Protein AF-A0A449BLD4-F1 (afdb_monomer_lite)

Foldseek 3Di:
DALLLVLLPDPDPLLVQLLELVRLQVLLVLLLVLLLVLQCVVCPPPDDDSVVSSCLLDDLLLQLQFVCVVSVSLVSHDCPPPPPQDRHSPFDDDPDPDDTSSSSSSSSNSSSLSSQCVVVVNDSPSSNSVSVVSCVRSVD

InterPro domains:
  IPR000999 Ribonuclease III domain [PF00636] (26-118)
  IPR000999 Ribonuclease III domain [cd00593] (27-140)
  IPR036389 Ribonuclease III, endonuclease domain superfamily [G3DSA:1.10.1520.10] (9-140)
  IPR036389 Ribonuclease III, endonuclease domain superfamily [SSF69065] (23-134)

Secondary structure (DSSP, 8-state):
--HHHHHHT---HHHHHHT-TTTTHHHHHHHHHHHHHHHHHHHTTT-S-HHHHHHHHS-HHHIIIIIIHHTTGGGTS-GGG-TT---S-------TT---TTHHHHHHHHHHHHHHHHHTTT-SHHHHHHHHHHHHHHT-

pLDDT: mean 90.59, std 12.36, range [49.81, 98.69]

Sequence (140 aa):
MDKFEYYLNLNNEYIKLALNPSINKNLATLGDSVLKLALADLLYGKVKYLSEHIKFYNTDRTLVEDIGKHYQILNYIRKEELEEVHHDYAYIKKGKNKSNPKKYIATAIEALLGAIYLINNQTMDEVKAVILHFKKIIDK

Structure (mmCIF, N/CA/C/O backbone):
data_AF-A0A449BLD4-F1
#
_entry.id   AF-A0A449BLD4-F1
#
loop_
_atom_site.group_PDB
_atom_site.id
_atom_site.type_symbol
_atom_si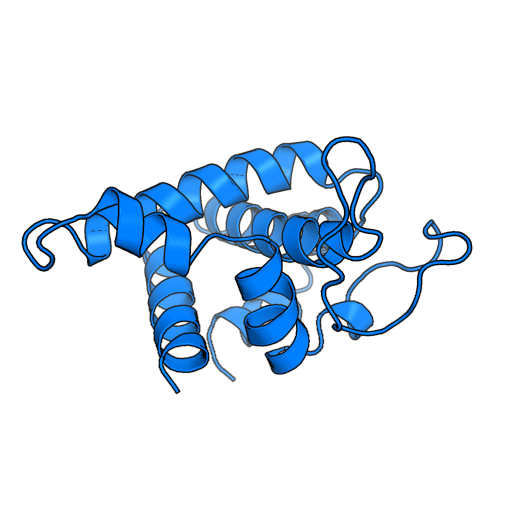te.label_atom_id
_atom_site.label_alt_id
_atom_site.label_comp_id
_atom_site.label_asym_id
_atom_site.label_entity_id
_atom_site.label_seq_id
_atom_site.pdbx_PDB_ins_code
_atom_site.Cartn_x
_atom_site.Cartn_y
_atom_site.Cartn_z
_atom_site.occupancy
_atom_site.B_iso_or_equiv
_atom_site.auth_seq_id
_atom_site.auth_comp_id
_atom_site.auth_asym_id
_atom_site.auth_atom_id
_atom_site.pdbx_PDB_model_num
ATOM 1 N N . MET A 1 1 ? -14.283 1.127 -11.229 1.00 65.31 1 MET A N 1
ATOM 2 C CA . MET A 1 1 ? -12.860 1.332 -10.934 1.00 65.31 1 MET A CA 1
ATOM 3 C C . MET A 1 1 ? -12.762 1.945 -9.554 1.00 65.31 1 MET A C 1
ATOM 5 O O . MET A 1 1 ? -13.327 3.016 -9.346 1.00 65.31 1 MET A O 1
ATOM 9 N N . ASP A 1 2 ? -12.177 1.231 -8.595 1.00 90.50 2 ASP A N 1
ATOM 10 C CA . ASP A 1 2 ? -11.888 1.825 -7.286 1.00 90.50 2 ASP A CA 1
ATOM 11 C C . ASP A 1 2 ? -10.679 2.773 -7.369 1.00 90.50 2 ASP A C 1
ATOM 13 O O . ASP A 1 2 ? -10.000 2.868 -8.394 1.00 90.50 2 ASP A O 1
ATOM 17 N N . LYS A 1 3 ? -10.430 3.522 -6.290 1.00 91.81 3 LYS A N 1
ATOM 18 C CA . LYS A 1 3 ? -9.369 4.537 -6.260 1.00 91.81 3 LYS A CA 1
ATOM 19 C C . LYS A 1 3 ? -7.974 3.960 -6.489 1.00 91.81 3 LYS A C 1
ATOM 21 O O . LYS A 1 3 ? -7.148 4.627 -7.100 1.00 91.81 3 LYS A O 1
ATOM 26 N N . PHE A 1 4 ? -7.691 2.754 -6.008 1.00 96.31 4 PHE A N 1
ATOM 27 C CA . PHE A 1 4 ? -6.361 2.178 -6.171 1.00 96.31 4 PHE A CA 1
ATOM 28 C C . PHE A 1 4 ? -6.128 1.751 -7.621 1.00 96.31 4 PHE A C 1
ATOM 30 O O . PHE A 1 4 ? -5.088 2.068 -8.197 1.00 96.31 4 PHE A O 1
ATOM 37 N N . GLU A 1 5 ? -7.135 1.139 -8.246 1.00 95.88 5 GLU A N 1
ATOM 38 C CA . GLU A 1 5 ? -7.119 0.814 -9.675 1.00 95.88 5 GLU A CA 1
ATOM 39 C C . GLU A 1 5 ? -6.999 2.070 -10.558 1.00 95.88 5 GLU A C 1
ATOM 41 O O . GLU A 1 5 ? -6.260 2.060 -11.544 1.00 95.88 5 GLU A O 1
ATOM 46 N N . TYR A 1 6 ? -7.633 3.186 -10.177 1.00 95.94 6 TYR A N 1
ATOM 47 C CA . TYR A 1 6 ? -7.432 4.477 -10.846 1.00 95.94 6 TYR A CA 1
ATOM 48 C C . TYR A 1 6 ? -5.954 4.897 -10.853 1.00 95.94 6 TYR A C 1
ATOM 50 O O . TYR A 1 6 ? -5.415 5.223 -11.910 1.00 95.94 6 TYR A O 1
ATOM 58 N N . TYR A 1 7 ? -5.275 4.853 -9.700 1.00 96.94 7 TYR A N 1
ATOM 59 C CA . TYR A 1 7 ? -3.866 5.250 -9.610 1.00 96.94 7 TYR A CA 1
ATOM 60 C C . TYR A 1 7 ? -2.924 4.291 -10.337 1.00 96.94 7 TYR A C 1
ATOM 62 O O . TYR A 1 7 ? -1.957 4.754 -10.937 1.00 96.94 7 TYR A O 1
ATOM 70 N N . LEU A 1 8 ? -3.213 2.986 -10.347 1.00 95.81 8 LEU A N 1
ATOM 71 C CA . LEU A 1 8 ? -2.443 2.007 -11.124 1.00 95.81 8 LEU A CA 1
ATOM 72 C C . LEU A 1 8 ? -2.418 2.337 -12.622 1.00 95.81 8 LEU A C 1
ATOM 74 O O . LEU A 1 8 ? -1.402 2.134 -13.283 1.00 95.81 8 LEU A O 1
ATOM 78 N N . ASN A 1 9 ? -3.521 2.877 -13.142 1.00 95.12 9 ASN A N 1
ATOM 79 C CA . ASN A 1 9 ? -3.668 3.247 -14.548 1.00 95.12 9 ASN A CA 1
ATOM 80 C C . ASN A 1 9 ? -3.268 4.701 -14.843 1.00 95.12 9 ASN A C 1
ATOM 82 O O . ASN A 1 9 ? -3.285 5.135 -15.998 1.00 95.12 9 ASN A O 1
ATOM 86 N N . LEU A 1 10 ? -2.901 5.475 -13.820 1.00 95.50 10 LEU A N 1
ATOM 87 C CA . LEU A 1 10 ? -2.529 6.868 -13.991 1.00 95.50 10 LEU A CA 1
ATOM 88 C C . LEU A 1 10 ? -1.135 6.971 -14.624 1.00 95.50 10 LEU A C 1
ATOM 90 O O . LEU A 1 10 ? -0.137 6.509 -14.069 1.00 95.50 10 LEU A O 1
ATOM 94 N N . ASN A 1 11 ? -1.043 7.653 -15.767 1.00 94.62 11 ASN A N 1
ATOM 95 C CA . ASN A 1 11 ? 0.232 7.946 -16.422 1.00 94.62 11 ASN A CA 1
ATOM 96 C C . ASN A 1 11 ? 0.996 9.056 -15.671 1.00 94.62 11 ASN A C 1
ATOM 98 O O . ASN A 1 11 ? 1.068 10.195 -16.124 1.00 94.62 11 ASN A O 1
ATOM 102 N N . ASN A 1 12 ? 1.556 8.718 -14.509 1.00 96.69 12 ASN A N 1
ATOM 103 C CA . ASN A 1 12 ? 2.282 9.629 -13.624 1.00 96.69 12 ASN A CA 1
ATOM 104 C C . ASN A 1 12 ? 3.684 9.085 -13.288 1.00 96.69 12 ASN A C 1
ATOM 106 O O . ASN A 1 12 ? 3.895 7.872 -13.212 1.00 96.69 12 ASN A O 1
ATOM 110 N N . GLU A 1 13 ? 4.657 9.978 -13.094 1.00 95.88 13 GLU A N 1
ATOM 111 C CA . GLU A 1 13 ? 6.049 9.600 -12.818 1.00 95.88 13 GLU A CA 1
ATOM 112 C C . GLU A 1 13 ? 6.226 8.842 -11.498 1.00 95.88 13 GLU A C 1
ATOM 114 O O . GLU A 1 13 ? 6.978 7.871 -11.459 1.00 95.88 13 GLU A O 1
ATOM 119 N N . TYR A 1 14 ? 5.485 9.202 -10.446 1.00 96.44 14 TYR A N 1
ATOM 120 C CA . TYR A 1 14 ? 5.569 8.520 -9.157 1.00 96.44 14 TYR A CA 1
ATOM 121 C C . TYR A 1 14 ? 4.997 7.106 -9.233 1.00 96.44 14 TYR A C 1
ATOM 123 O O . TYR A 1 14 ? 5.553 6.194 -8.627 1.00 96.44 14 TYR A O 1
ATOM 131 N N . ILE A 1 15 ? 3.940 6.894 -10.024 1.00 97.19 15 ILE A N 1
ATOM 132 C CA . ILE A 1 15 ? 3.382 5.555 -10.277 1.00 97.19 15 ILE A CA 1
ATOM 133 C C . ILE A 1 15 ? 4.391 4.699 -11.046 1.00 97.19 15 ILE A C 1
ATOM 135 O O . ILE A 1 15 ? 4.670 3.561 -10.672 1.00 97.19 15 ILE A O 1
ATOM 139 N N . LYS A 1 16 ? 5.017 5.269 -12.080 1.00 95.00 16 LYS A N 1
ATOM 140 C CA . LYS A 1 16 ? 6.090 4.611 -12.839 1.00 95.00 16 LYS A CA 1
ATOM 141 C C . LYS A 1 16 ? 7.289 4.247 -11.960 1.00 95.00 16 LYS A C 1
ATOM 143 O O . LYS A 1 16 ? 7.825 3.152 -12.115 1.00 95.00 16 LYS A O 1
ATOM 148 N N . LEU A 1 17 ? 7.690 5.145 -11.057 1.00 94.81 17 LEU A N 1
ATOM 149 C CA . LEU A 1 17 ? 8.756 4.916 -10.082 1.00 94.81 17 LEU A CA 1
ATOM 150 C C . LEU A 1 17 ? 8.371 3.794 -9.114 1.00 94.81 17 LEU A C 1
ATOM 152 O O . LEU A 1 17 ? 9.164 2.885 -8.898 1.00 94.81 17 LEU A O 1
ATOM 156 N N . ALA A 1 18 ? 7.152 3.829 -8.569 1.00 96.31 18 ALA A N 1
ATOM 157 C CA . ALA A 1 18 ? 6.653 2.836 -7.621 1.00 96.31 18 ALA A CA 1
ATOM 158 C C . ALA A 1 18 ? 6.680 1.408 -8.182 1.00 96.31 18 ALA A C 1
ATOM 160 O O . ALA A 1 18 ? 6.982 0.457 -7.461 1.00 96.31 18 ALA A O 1
ATOM 161 N N . LEU A 1 19 ? 6.406 1.272 -9.479 1.00 94.50 19 LEU A N 1
ATOM 162 C CA . LEU A 1 19 ? 6.356 0.001 -10.198 1.00 94.50 19 LEU A CA 1
ATOM 163 C C . LEU A 1 19 ? 7.714 -0.455 -10.763 1.00 94.50 19 LEU A C 1
ATOM 165 O O . LEU A 1 19 ? 7.765 -1.496 -11.419 1.00 94.50 19 LEU A O 1
ATOM 169 N N . ASN A 1 20 ? 8.802 0.287 -10.520 1.00 92.75 20 ASN A N 1
ATOM 170 C CA . ASN A 1 20 ? 10.171 -0.145 -10.810 1.00 92.75 20 ASN A CA 1
ATOM 171 C C . ASN A 1 20 ? 10.832 -0.695 -9.519 1.00 92.75 20 ASN A C 1
ATOM 173 O O . ASN A 1 20 ? 11.201 0.086 -8.636 1.00 92.75 20 ASN A O 1
ATOM 177 N N . PRO A 1 21 ? 11.023 -2.023 -9.395 1.00 87.25 21 PRO A N 1
ATOM 178 C CA . PRO A 1 21 ? 11.571 -2.638 -8.183 1.00 87.25 21 PRO A CA 1
ATOM 179 C C . PRO A 1 21 ? 13.013 -2.244 -7.833 1.00 87.25 21 PRO A C 1
ATOM 181 O O . PRO A 1 21 ? 13.401 -2.367 -6.669 1.00 87.25 21 PRO A O 1
ATOM 184 N N . SER A 1 22 ? 13.820 -1.781 -8.790 1.00 86.94 22 SER A N 1
ATOM 185 C CA . SER A 1 22 ? 15.223 -1.431 -8.527 1.00 86.94 22 SER A CA 1
ATOM 186 C C . SER A 1 22 ? 15.378 -0.083 -7.838 1.00 86.94 22 SER A C 1
ATOM 188 O O . SER A 1 22 ? 16.348 0.117 -7.103 1.00 86.94 22 SER A O 1
ATOM 190 N N . ILE A 1 23 ? 14.422 0.833 -8.028 1.00 90.12 23 ILE A N 1
ATOM 191 C CA . ILE A 1 23 ? 14.531 2.225 -7.555 1.00 90.12 23 ILE A CA 1
ATOM 192 C C . ILE A 1 23 ? 13.398 2.668 -6.616 1.00 90.12 23 ILE A C 1
ATOM 194 O O . ILE A 1 23 ? 13.463 3.763 -6.058 1.00 90.12 23 ILE A O 1
ATOM 198 N N . ASN A 1 24 ? 12.379 1.837 -6.372 1.00 94.12 24 ASN A N 1
ATOM 199 C CA . ASN A 1 24 ? 11.205 2.229 -5.578 1.00 94.12 24 ASN A CA 1
ATOM 200 C C . ASN A 1 24 ? 11.401 2.233 -4.047 1.00 94.12 24 ASN A C 1
ATOM 202 O O . ASN A 1 24 ? 10.484 2.617 -3.326 1.00 94.12 24 ASN A O 1
ATOM 206 N N . LYS A 1 25 ? 12.569 1.847 -3.519 1.00 95.38 25 LYS A N 1
ATOM 207 C CA . LYS A 1 25 ? 12.779 1.607 -2.072 1.00 95.38 25 LYS A CA 1
ATOM 208 C C . LYS A 1 25 ? 12.476 2.808 -1.166 1.00 95.38 25 LYS A C 1
ATOM 210 O O . LYS A 1 25 ? 11.876 2.640 -0.103 1.00 95.38 25 LYS A O 1
ATOM 215 N N . ASN A 1 26 ? 12.869 4.016 -1.572 1.00 97.31 26 ASN A N 1
ATOM 216 C CA . ASN A 1 26 ? 12.585 5.226 -0.788 1.00 97.31 26 ASN A CA 1
ATOM 217 C C . ASN A 1 26 ? 11.085 5.532 -0.781 1.00 97.31 26 ASN A C 1
ATOM 219 O O . ASN A 1 26 ? 10.517 5.869 0.256 1.00 97.31 26 ASN A O 1
ATOM 223 N N . LEU A 1 27 ? 10.436 5.349 -1.931 1.00 97.88 27 LEU A N 1
ATOM 224 C CA . LEU A 1 27 ? 9.003 5.553 -2.067 1.00 97.88 27 LEU A CA 1
ATOM 225 C C . LEU A 1 27 ? 8.207 4.492 -1.293 1.00 97.88 27 LEU A C 1
ATOM 227 O O . LEU A 1 27 ? 7.204 4.824 -0.672 1.00 97.88 27 LEU A O 1
ATOM 231 N N . ALA A 1 28 ? 8.690 3.248 -1.254 1.00 98.19 28 ALA A N 1
ATOM 232 C CA . ALA A 1 28 ? 8.134 2.184 -0.423 1.00 98.19 28 ALA A CA 1
ATOM 233 C C . ALA A 1 28 ? 8.247 2.504 1.072 1.00 98.19 28 ALA A C 1
ATOM 235 O O . ALA A 1 28 ? 7.274 2.362 1.799 1.00 98.19 28 ALA A O 1
ATOM 236 N N . THR A 1 29 ? 9.393 3.022 1.528 1.00 98.44 29 THR A N 1
ATOM 237 C CA . THR A 1 29 ? 9.570 3.459 2.928 1.00 98.44 29 THR A CA 1
ATOM 238 C C . THR A 1 29 ? 8.563 4.547 3.322 1.00 98.44 29 THR A C 1
ATOM 240 O O . THR A 1 29 ? 7.960 4.491 4.399 1.00 98.44 29 THR A O 1
ATOM 243 N N . LEU A 1 30 ? 8.346 5.530 2.440 1.00 98.50 30 LEU A N 1
ATOM 244 C CA . LEU A 1 30 ? 7.304 6.543 2.623 1.00 98.50 30 LEU A CA 1
ATOM 245 C C . LEU A 1 30 ? 5.912 5.895 2.661 1.00 98.50 30 LEU A C 1
ATOM 247 O O . LEU A 1 30 ? 5.127 6.165 3.566 1.00 98.50 30 LEU A O 1
ATOM 251 N N . GLY A 1 31 ? 5.647 4.999 1.713 1.00 98.62 31 GLY A N 1
ATOM 252 C CA . GLY A 1 31 ? 4.440 4.192 1.592 1.00 98.62 31 GLY A CA 1
ATOM 253 C C . GLY A 1 31 ? 4.044 3.415 2.841 1.00 98.62 31 GLY A C 1
ATOM 254 O O . GLY A 1 31 ? 2.920 3.536 3.321 1.00 98.62 31 GLY A O 1
ATOM 255 N N . ASP A 1 32 ? 4.976 2.647 3.398 1.00 98.50 32 ASP A N 1
ATOM 256 C CA . ASP A 1 32 ? 4.792 1.895 4.642 1.00 98.50 32 ASP A CA 1
ATOM 257 C C . ASP A 1 32 ? 4.465 2.832 5.817 1.00 98.50 32 ASP A C 1
ATOM 259 O O . ASP A 1 32 ? 3.572 2.563 6.626 1.00 98.50 32 ASP A O 1
ATOM 263 N N . SER A 1 33 ? 5.125 3.992 5.877 1.00 98.56 33 SER A N 1
ATOM 264 C CA . SER A 1 33 ? 4.865 4.999 6.911 1.00 98.56 33 SER A CA 1
ATOM 265 C C . SER A 1 33 ? 3.449 5.576 6.803 1.00 98.56 33 SER A C 1
ATOM 267 O O . SER A 1 33 ? 2.728 5.636 7.804 1.00 98.56 33 SER A O 1
ATOM 269 N N . VAL A 1 34 ? 3.006 5.949 5.596 1.00 98.50 34 VAL A N 1
ATOM 270 C CA . VAL A 1 34 ? 1.647 6.481 5.386 1.00 98.50 34 VAL A CA 1
ATOM 271 C C . VAL A 1 34 ? 0.574 5.403 5.542 1.00 98.50 34 VAL A C 1
ATOM 273 O O . VAL A 1 34 ? -0.495 5.693 6.075 1.00 98.50 34 VAL A O 1
ATOM 276 N N . LEU A 1 35 ? 0.858 4.147 5.178 1.00 98.56 35 LEU A N 1
ATOM 277 C CA . LEU A 1 35 ? -0.014 2.999 5.441 1.00 98.56 35 LEU A CA 1
ATOM 278 C C . LEU A 1 35 ? -0.258 2.835 6.944 1.00 98.56 35 LEU A C 1
ATOM 280 O O . LEU A 1 35 ? -1.408 2.756 7.383 1.00 98.56 35 LEU A O 1
ATOM 284 N N . LYS A 1 36 ? 0.813 2.829 7.748 1.00 98.50 36 LYS A N 1
ATOM 285 C CA . LYS A 1 36 ? 0.723 2.729 9.214 1.00 98.50 36 LYS A CA 1
ATOM 286 C C . LYS A 1 36 ? -0.057 3.892 9.810 1.00 98.50 36 LYS A C 1
ATOM 288 O O . LYS A 1 36 ? -0.914 3.657 10.659 1.00 98.50 36 LYS A O 1
ATOM 293 N N . LEU A 1 37 ? 0.201 5.118 9.353 1.00 98.44 37 LEU A N 1
ATOM 294 C CA . LEU A 1 37 ? -0.511 6.303 9.827 1.00 98.44 37 LEU A CA 1
ATOM 295 C C . LEU A 1 37 ? -2.005 6.253 9.474 1.00 98.44 37 LEU A C 1
ATOM 297 O O . LEU A 1 37 ? -2.844 6.496 10.338 1.00 98.44 37 LEU A O 1
ATOM 301 N N . ALA A 1 38 ? -2.349 5.890 8.235 1.00 98.50 38 ALA A N 1
ATOM 302 C CA . ALA A 1 38 ? -3.737 5.752 7.801 1.00 98.50 38 ALA A CA 1
ATOM 303 C C . ALA A 1 38 ? -4.478 4.679 8.610 1.00 98.50 38 ALA A C 1
ATOM 305 O O . ALA A 1 38 ? -5.592 4.917 9.073 1.00 98.50 38 ALA A O 1
ATOM 306 N N . LEU A 1 39 ? -3.862 3.510 8.815 1.00 98.44 39 LEU A N 1
ATOM 307 C CA . LEU A 1 39 ? -4.438 2.445 9.636 1.00 98.44 39 LEU A CA 1
ATOM 308 C C . LEU A 1 39 ? -4.614 2.883 11.091 1.00 98.44 39 LEU A C 1
ATOM 310 O O . LEU A 1 39 ? -5.667 2.619 11.670 1.00 98.44 39 LEU A O 1
ATOM 314 N N . ALA A 1 40 ? -3.614 3.556 11.667 1.00 98.19 40 ALA A N 1
ATOM 315 C CA . ALA A 1 40 ? -3.685 4.072 13.027 1.00 98.19 40 ALA A CA 1
ATOM 316 C C . ALA A 1 40 ? -4.869 5.026 13.187 1.00 98.19 40 ALA A C 1
ATOM 318 O O . ALA A 1 40 ? -5.707 4.801 14.054 1.00 98.19 40 ALA A O 1
ATOM 319 N N . ASP A 1 41 ? -4.991 6.020 12.309 1.00 97.81 41 ASP A N 1
ATOM 320 C CA . ASP A 1 41 ? -6.069 7.008 12.367 1.00 97.81 41 ASP A CA 1
ATOM 321 C C . ASP A 1 41 ? -7.458 6.379 12.164 1.00 97.81 41 ASP A C 1
ATOM 323 O O . ASP A 1 41 ? -8.405 6.652 12.900 1.00 97.81 41 ASP A O 1
ATOM 327 N N . LEU A 1 42 ? -7.588 5.444 11.218 1.00 97.44 42 LEU A N 1
ATOM 328 C CA . LEU A 1 42 ? -8.862 4.773 10.955 1.00 97.44 42 LEU A CA 1
ATOM 329 C C . LEU A 1 42 ? -9.330 3.877 12.112 1.00 97.44 42 LEU A C 1
ATOM 331 O O . LEU A 1 42 ? -10.541 3.666 12.243 1.00 97.44 42 LEU A O 1
ATOM 335 N N . LEU A 1 43 ? -8.409 3.334 12.913 1.00 97.56 43 LEU A N 1
ATOM 336 C CA . LEU A 1 43 ? -8.682 2.348 13.966 1.00 97.56 43 LEU A CA 1
ATOM 337 C C . LEU A 1 43 ? -8.605 2.917 15.390 1.00 97.56 43 LEU A C 1
ATOM 339 O O . LEU A 1 43 ? -9.109 2.278 16.319 1.00 97.56 43 LEU A O 1
ATOM 343 N N . TYR A 1 44 ? -7.988 4.082 15.586 1.00 97.69 44 TYR A N 1
ATOM 344 C CA . TYR A 1 44 ? -7.813 4.689 16.903 1.00 97.69 44 TYR A CA 1
ATOM 345 C C . TYR A 1 44 ? -9.164 4.882 17.611 1.00 97.69 44 TYR A C 1
ATOM 347 O O . TYR A 1 44 ? -10.130 5.367 17.024 1.00 97.69 44 TYR A O 1
ATOM 355 N N . GLY A 1 45 ? -9.254 4.436 18.868 1.00 97.00 45 GLY A N 1
ATOM 356 C CA . GLY A 1 45 ? -10.491 4.464 19.659 1.00 97.00 45 GLY A CA 1
ATOM 357 C C . GLY A 1 45 ? -11.562 3.434 19.263 1.00 97.00 45 GLY A C 1
ATOM 358 O O . GLY A 1 45 ? -12.593 3.367 19.924 1.00 97.00 45 GLY A O 1
ATOM 359 N N . LYS A 1 46 ? -11.336 2.616 18.222 1.00 96.69 46 LYS A N 1
ATOM 360 C CA . LYS A 1 46 ? -12.302 1.608 17.731 1.00 96.69 46 LYS A CA 1
ATOM 361 C C . LYS A 1 46 ? -11.904 0.165 18.037 1.00 96.69 46 LYS A C 1
ATOM 363 O O . LYS A 1 46 ? -12.737 -0.729 17.929 1.00 96.69 46 LYS A O 1
ATOM 368 N N . VAL A 1 47 ? -10.641 -0.078 18.387 1.00 96.12 47 VAL A N 1
ATOM 369 C CA . VAL A 1 47 ? -10.099 -1.419 18.657 1.00 96.12 47 VAL A CA 1
ATOM 370 C C . VAL A 1 47 ? -9.307 -1.448 19.960 1.00 96.12 47 VAL A C 1
ATOM 372 O O . VAL A 1 47 ? -8.729 -0.442 20.366 1.00 96.12 47 VAL A O 1
ATOM 375 N N . LYS A 1 48 ? -9.248 -2.620 20.605 1.00 94.81 48 LYS A N 1
ATOM 376 C CA . LYS A 1 48 ? -8.557 -2.806 21.892 1.00 94.81 48 LYS A CA 1
ATOM 377 C C . LYS A 1 48 ? -7.027 -2.803 21.760 1.00 94.81 48 LYS A C 1
ATOM 379 O O . LYS A 1 48 ? -6.351 -2.186 22.575 1.00 94.81 48 LYS A O 1
ATOM 384 N N . TYR A 1 49 ? -6.487 -3.471 20.736 1.00 96.06 49 TYR A N 1
ATOM 385 C CA . TYR A 1 49 ? -5.041 -3.633 20.521 1.00 96.06 49 TYR A CA 1
ATOM 386 C C . TYR A 1 49 ? -4.620 -3.050 19.167 1.00 96.06 49 TYR A C 1
ATOM 388 O O . TYR A 1 49 ? -4.476 -3.761 18.174 1.00 96.06 49 TYR A O 1
ATOM 396 N N . LEU A 1 50 ? -4.439 -1.726 19.115 1.00 96.56 50 LEU A N 1
ATOM 397 C CA . LEU A 1 50 ? -4.183 -0.997 17.866 1.00 96.56 50 LEU A CA 1
ATOM 398 C C . LEU A 1 50 ? -2.991 -1.552 17.068 1.00 96.56 50 LEU A C 1
ATOM 400 O O . LEU A 1 50 ? -3.089 -1.728 15.855 1.00 96.56 50 LEU A O 1
ATOM 404 N N . SER A 1 51 ? -1.885 -1.867 17.742 1.00 96.50 51 SER A N 1
ATOM 405 C CA . SER A 1 51 ? -0.670 -2.390 17.108 1.00 96.50 51 SER A CA 1
ATOM 406 C C . SER A 1 51 ? -0.885 -3.742 16.423 1.00 96.50 51 SER A C 1
ATOM 408 O O . SER A 1 51 ? -0.342 -3.970 15.342 1.00 96.50 51 SER A O 1
ATOM 410 N N . GLU A 1 52 ? -1.696 -4.625 17.009 1.00 96.62 52 GLU A N 1
ATOM 411 C CA . GLU A 1 52 ? -2.009 -5.937 16.435 1.00 96.62 52 GLU A CA 1
ATOM 412 C C . GLU A 1 52 ? -2.861 -5.799 15.174 1.00 96.62 52 GLU A C 1
ATOM 414 O O . GLU A 1 52 ? -2.563 -6.434 14.162 1.00 96.62 52 GLU A O 1
ATOM 419 N N . HIS A 1 53 ? -3.856 -4.907 15.193 1.00 96.56 53 HIS A N 1
ATOM 420 C CA . HIS A 1 53 ? -4.671 -4.634 14.011 1.00 96.56 53 HIS A CA 1
ATOM 421 C C . HIS A 1 53 ? -3.866 -3.958 12.896 1.00 96.56 53 HIS A C 1
ATOM 423 O O . HIS A 1 53 ? -3.978 -4.372 11.745 1.00 96.56 53 HIS A O 1
ATOM 429 N N . ILE A 1 54 ? -3.022 -2.964 13.204 1.00 97.50 54 ILE A N 1
ATOM 430 C CA . ILE A 1 54 ? -2.136 -2.356 12.194 1.00 97.50 54 ILE A CA 1
ATOM 431 C C . ILE A 1 54 ? -1.249 -3.434 11.566 1.00 97.50 54 ILE A C 1
ATOM 433 O O . ILE A 1 54 ? -1.144 -3.508 10.344 1.00 97.50 54 ILE A O 1
ATOM 437 N N . LYS A 1 55 ? -0.651 -4.302 12.391 1.00 96.38 55 LYS A N 1
ATOM 438 C CA . LYS A 1 55 ? 0.196 -5.396 11.914 1.00 96.38 55 LYS A CA 1
ATOM 439 C C . LYS A 1 55 ? -0.569 -6.363 11.015 1.00 96.38 55 LYS A C 1
ATOM 441 O O . LYS A 1 55 ? -0.016 -6.769 10.007 1.00 96.38 55 LYS A O 1
ATOM 446 N N . PHE A 1 56 ? -1.808 -6.719 11.351 1.00 95.88 56 PHE A N 1
ATOM 447 C CA . PHE A 1 56 ? -2.636 -7.618 10.538 1.00 95.88 56 PHE A CA 1
ATOM 448 C C . PHE A 1 56 ? -2.820 -7.108 9.098 1.00 95.88 56 PHE A C 1
ATOM 450 O O . PHE A 1 56 ? -2.640 -7.869 8.148 1.00 95.88 56 PHE A O 1
ATOM 457 N N . TYR A 1 57 ? -3.100 -5.811 8.933 1.00 96.69 57 TYR A N 1
ATOM 458 C CA . TYR A 1 57 ? -3.293 -5.198 7.614 1.00 96.69 57 TYR A CA 1
ATOM 459 C C . TYR A 1 57 ? -1.981 -4.854 6.887 1.00 96.69 57 TYR A C 1
ATOM 461 O O . TYR A 1 57 ? -1.980 -4.743 5.665 1.00 96.69 57 TYR A O 1
ATOM 469 N N . ASN A 1 58 ? -0.875 -4.687 7.616 1.00 93.81 58 ASN A N 1
ATOM 470 C CA . ASN A 1 58 ? 0.433 -4.300 7.080 1.00 93.81 58 ASN A CA 1
ATOM 471 C C . ASN A 1 58 ? 1.481 -5.409 7.273 1.00 93.81 58 ASN A C 1
ATOM 473 O O . ASN A 1 58 ? 2.525 -5.209 7.892 1.00 93.81 58 ASN A O 1
ATOM 477 N N . THR A 1 59 ? 1.202 -6.619 6.796 1.00 94.69 59 THR A N 1
ATOM 478 C CA . THR A 1 59 ? 2.282 -7.590 6.581 1.00 94.69 59 THR A CA 1
ATOM 479 C C . THR A 1 59 ? 2.561 -7.718 5.097 1.00 94.69 59 THR A C 1
ATOM 481 O O . THR A 1 59 ? 1.623 -7.697 4.302 1.00 94.69 59 THR A O 1
ATOM 484 N N . ASP A 1 60 ? 3.821 -7.962 4.726 1.00 94.50 60 ASP A N 1
ATOM 485 C CA . ASP A 1 60 ? 4.184 -8.316 3.350 1.00 94.50 60 ASP A CA 1
ATOM 486 C C . ASP A 1 60 ? 3.270 -9.416 2.790 1.00 94.50 60 ASP A C 1
ATOM 488 O O . ASP A 1 60 ? 2.877 -9.363 1.631 1.00 94.50 60 ASP A O 1
ATOM 492 N N . ARG A 1 61 ? 2.915 -10.409 3.619 1.00 93.69 61 ARG A N 1
ATOM 493 C CA . ARG A 1 61 ? 2.015 -11.499 3.233 1.00 93.69 61 ARG A CA 1
ATOM 494 C C . ARG A 1 61 ? 0.640 -10.967 2.842 1.00 93.69 61 ARG A C 1
ATOM 496 O O . ARG A 1 61 ? 0.187 -11.289 1.755 1.00 93.69 61 ARG A O 1
ATOM 503 N N . THR A 1 62 ? 0.018 -10.159 3.699 1.00 95.75 62 THR A N 1
ATOM 504 C CA . THR A 1 62 ? -1.287 -9.530 3.441 1.00 95.75 62 THR A CA 1
ATOM 505 C C . THR A 1 62 ? -1.237 -8.695 2.159 1.00 95.75 62 THR A C 1
ATOM 507 O O . THR A 1 62 ? -2.087 -8.809 1.278 1.00 95.75 62 THR A O 1
ATOM 510 N N . LEU A 1 63 ? -0.185 -7.884 2.001 1.00 97.06 63 LEU A N 1
ATOM 511 C CA . LEU A 1 63 ? -0.011 -7.061 0.807 1.00 97.06 63 LEU A CA 1
ATOM 512 C C . LEU A 1 63 ? 0.177 -7.916 -0.451 1.00 97.06 63 LEU A C 1
ATOM 514 O O . LEU A 1 63 ? -0.370 -7.579 -1.490 1.00 97.06 63 LEU A O 1
ATOM 518 N N . VAL A 1 64 ? 0.904 -9.030 -0.393 1.00 94.94 64 VAL A N 1
ATOM 519 C CA . VAL A 1 64 ? 1.118 -9.902 -1.558 1.00 94.94 64 VAL A CA 1
ATOM 520 C C . VAL A 1 64 ? -0.119 -10.746 -1.884 1.00 94.94 64 VAL A C 1
ATOM 522 O O . VAL A 1 64 ? -0.575 -10.738 -3.028 1.00 94.94 64 VAL A O 1
ATOM 525 N N . GLU A 1 65 ? -0.631 -11.497 -0.908 1.00 94.56 65 GLU A N 1
ATOM 526 C CA . GLU A 1 65 ? -1.649 -12.537 -1.109 1.00 94.56 65 GLU A CA 1
ATOM 527 C C . GLU A 1 65 ? -3.052 -11.967 -1.293 1.00 94.56 65 GLU A C 1
ATOM 529 O O . GLU A 1 65 ? -3.809 -12.511 -2.100 1.00 94.56 65 GLU A O 1
ATOM 534 N N . ASP A 1 66 ? -3.378 -10.872 -0.602 1.00 96.00 66 ASP A N 1
ATOM 535 C CA . ASP A 1 66 ? -4.709 -10.273 -0.659 1.00 96.00 66 ASP A CA 1
ATOM 536 C C . ASP A 1 66 ? -4.722 -9.127 -1.668 1.00 96.00 66 ASP A C 1
ATOM 538 O O . ASP A 1 66 ? -5.404 -9.187 -2.692 1.00 96.00 66 ASP A O 1
ATOM 542 N N . ILE A 1 67 ? -3.906 -8.096 -1.432 1.00 97.56 67 ILE A N 1
ATOM 543 C CA . ILE A 1 67 ? -3.930 -6.874 -2.246 1.00 97.56 67 ILE A CA 1
ATOM 544 C C . ILE A 1 67 ? -3.278 -7.099 -3.612 1.00 97.56 67 ILE A C 1
ATOM 546 O O . ILE A 1 67 ? -3.881 -6.821 -4.650 1.00 97.56 67 ILE A O 1
ATOM 550 N N . GLY A 1 68 ? -2.061 -7.638 -3.631 1.00 96.00 68 GLY A N 1
ATOM 551 C CA . GLY A 1 68 ? -1.288 -7.873 -4.845 1.00 96.00 68 GLY A CA 1
ATOM 552 C C . GLY A 1 68 ? -2.027 -8.777 -5.818 1.00 96.00 68 GLY A C 1
ATOM 553 O O . GLY A 1 68 ? -2.120 -8.461 -7.007 1.00 96.00 68 GLY A O 1
ATOM 554 N N . LYS A 1 69 ? -2.608 -9.860 -5.294 1.00 95.00 69 LYS A N 1
ATOM 555 C CA . LYS A 1 69 ? -3.433 -10.795 -6.055 1.00 95.00 69 LYS A CA 1
ATOM 556 C C . LYS A 1 69 ? -4.713 -10.148 -6.578 1.00 95.00 69 LYS A C 1
ATOM 558 O O . LYS A 1 69 ? -5.026 -10.339 -7.751 1.00 95.00 69 LYS A O 1
ATOM 563 N N . HIS A 1 70 ? -5.435 -9.392 -5.744 1.00 96.38 70 HIS A N 1
ATOM 564 C CA . HIS A 1 70 ? -6.693 -8.748 -6.133 1.00 96.38 70 HIS A CA 1
ATOM 565 C C . HIS A 1 70 ? -6.509 -7.796 -7.319 1.00 96.38 70 HIS A C 1
ATOM 567 O O . HIS A 1 70 ? -7.232 -7.901 -8.306 1.00 96.38 70 HIS A O 1
ATOM 573 N N . TYR A 1 71 ? -5.501 -6.923 -7.252 1.00 96.19 71 TYR A N 1
ATOM 574 C CA . TYR A 1 71 ? -5.225 -5.925 -8.294 1.00 96.19 71 TYR A CA 1
ATOM 575 C C . TYR A 1 71 ? -4.297 -6.419 -9.407 1.00 96.19 71 TYR A C 1
ATOM 577 O O . TYR A 1 71 ? -3.951 -5.658 -10.307 1.00 96.19 71 TYR A O 1
ATOM 585 N N . GLN A 1 72 ? -3.868 -7.680 -9.350 1.00 94.62 72 GLN A N 1
ATOM 586 C CA . GLN A 1 72 ? -2.939 -8.274 -10.308 1.00 94.62 72 GLN A CA 1
ATOM 587 C C . GLN A 1 72 ? -1.658 -7.434 -10.509 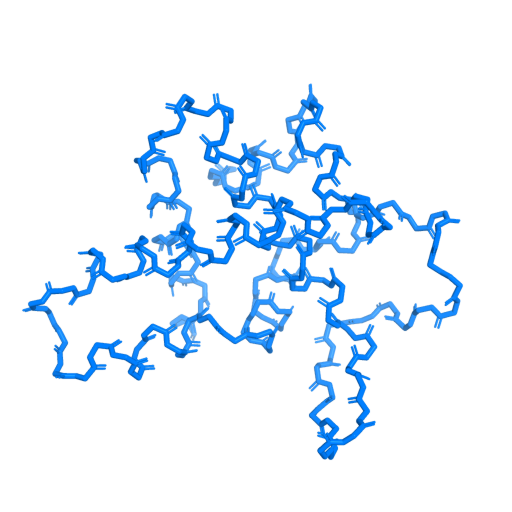1.00 94.62 72 GLN A C 1
ATOM 589 O O . GLN A 1 72 ? -1.209 -7.220 -11.635 1.00 94.62 72 GLN A O 1
ATOM 594 N N . ILE A 1 73 ? -1.044 -6.975 -9.412 1.00 94.94 73 ILE A N 1
ATOM 595 C CA . ILE A 1 73 ? 0.095 -6.034 -9.409 1.00 94.94 73 ILE A CA 1
ATOM 596 C C . ILE A 1 73 ? 1.272 -6.478 -10.292 1.00 94.94 73 ILE A C 1
ATOM 598 O O . ILE A 1 73 ? 1.958 -5.642 -10.880 1.00 94.94 73 ILE A O 1
ATOM 602 N N . LEU A 1 74 ? 1.482 -7.785 -10.466 1.00 91.50 74 LEU A N 1
ATOM 603 C CA . LEU A 1 74 ? 2.512 -8.327 -11.361 1.00 91.50 74 LEU A CA 1
ATOM 604 C C . LEU A 1 74 ? 2.374 -7.887 -12.827 1.00 91.50 74 LEU A C 1
ATOM 606 O O . LEU A 1 74 ? 3.364 -7.940 -13.557 1.00 91.50 74 LEU A O 1
ATOM 610 N N . ASN A 1 75 ? 1.183 -7.469 -13.263 1.00 91.75 75 ASN A N 1
ATOM 611 C CA . ASN A 1 75 ? 0.950 -6.953 -14.613 1.00 91.75 75 ASN A CA 1
ATOM 612 C C . ASN A 1 75 ? 1.474 -5.521 -14.794 1.00 91.75 75 ASN A C 1
ATOM 614 O O . ASN A 1 75 ? 1.706 -5.100 -15.922 1.00 91.75 75 ASN A O 1
ATOM 618 N N . TYR A 1 76 ? 1.684 -4.795 -13.694 1.00 92.38 76 TYR A N 1
ATOM 619 C CA . TYR A 1 76 ? 2.099 -3.392 -13.690 1.00 92.38 76 TYR A CA 1
ATOM 620 C C . TYR A 1 76 ? 3.591 -3.212 -13.382 1.00 92.38 76 TYR A C 1
ATOM 622 O O . TYR A 1 76 ? 4.187 -2.206 -13.760 1.00 92.38 76 TYR A O 1
ATOM 630 N N . ILE A 1 77 ? 4.205 -4.176 -12.690 1.00 90.56 77 ILE A N 1
ATOM 631 C CA . ILE A 1 77 ? 5.628 -4.130 -12.339 1.00 90.56 77 ILE A CA 1
ATOM 632 C C . ILE A 1 77 ? 6.494 -4.228 -13.600 1.00 90.56 77 ILE A C 1
ATOM 634 O O . ILE A 1 77 ? 6.302 -5.118 -14.430 1.00 90.56 77 ILE A O 1
ATOM 638 N N . ARG A 1 78 ? 7.501 -3.354 -13.709 1.00 84.25 78 ARG A N 1
ATOM 639 C CA . ARG A 1 78 ? 8.509 -3.408 -14.778 1.00 84.25 78 ARG A CA 1
ATOM 640 C C . ARG A 1 78 ? 9.432 -4.602 -14.552 1.00 84.25 78 ARG A C 1
ATOM 642 O O . ARG A 1 78 ? 10.221 -4.619 -13.612 1.00 84.25 78 ARG A O 1
ATOM 649 N N . LYS A 1 79 ? 9.286 -5.623 -15.399 1.00 70.56 79 LYS A N 1
ATOM 650 C CA . LYS A 1 79 ? 9.941 -6.937 -15.249 1.00 70.56 79 LYS A CA 1
ATOM 651 C C . LYS A 1 79 ? 11.367 -6.987 -15.788 1.00 70.56 79 LYS A C 1
ATOM 653 O O . LYS A 1 79 ? 12.076 -7.937 -15.491 1.00 70.56 79 LYS A O 1
ATOM 658 N N . GLU A 1 80 ? 11.769 -5.974 -16.549 1.00 67.38 80 GLU A N 1
ATOM 659 C CA . GLU A 1 80 ? 13.063 -5.877 -17.244 1.00 67.38 80 GLU A CA 1
ATOM 660 C C . GLU A 1 80 ? 14.276 -5.993 -16.301 1.00 67.38 80 GLU A C 1
ATOM 662 O O . GLU A 1 80 ? 15.375 -6.287 -16.752 1.00 67.38 80 GLU A O 1
ATOM 667 N N . GLU A 1 81 ? 14.072 -5.816 -14.993 1.00 59.84 81 GLU A N 1
ATOM 668 C CA . GLU A 1 81 ? 15.123 -5.812 -13.969 1.00 59.84 81 GLU A CA 1
ATOM 669 C C . GLU A 1 81 ? 14.994 -6.965 -12.949 1.00 59.84 81 GLU A C 1
ATOM 671 O O . GLU A 1 81 ? 15.701 -6.999 -11.944 1.00 59.84 81 GLU A O 1
ATOM 676 N N . LEU A 1 82 ? 14.071 -7.907 -13.170 1.00 63.72 82 LEU A N 1
ATOM 677 C CA . LEU A 1 82 ? 13.813 -9.033 -12.270 1.00 63.72 82 LEU A CA 1
ATOM 678 C C . LEU A 1 82 ? 14.289 -10.346 -12.911 1.00 63.72 82 LEU A C 1
ATOM 680 O O . LEU A 1 82 ? 13.496 -11.075 -13.506 1.00 63.72 82 LEU A O 1
ATOM 684 N N . GLU A 1 83 ? 15.578 -10.665 -12.776 1.00 54.28 83 GLU A N 1
ATOM 685 C CA . GLU A 1 83 ? 16.107 -11.985 -13.149 1.00 54.28 83 GLU A CA 1
ATOM 686 C C . GLU A 1 83 ? 15.447 -13.090 -12.292 1.00 54.28 83 GLU A C 1
ATOM 688 O O . GLU A 1 83 ? 15.399 -13.002 -11.065 1.00 54.28 83 GLU A O 1
ATOM 693 N N . GLU A 1 84 ? 14.893 -14.114 -12.953 1.00 56.75 84 GLU A N 1
ATOM 694 C CA . GLU A 1 84 ? 14.337 -15.351 -12.364 1.00 56.75 84 GLU A CA 1
ATOM 695 C C . GLU A 1 84 ? 13.339 -15.189 -11.197 1.00 56.75 84 GLU A C 1
ATOM 697 O O . GLU A 1 84 ? 13.313 -15.969 -10.239 1.00 56.75 84 GLU A O 1
ATOM 702 N N . VAL A 1 85 ? 12.455 -14.195 -11.258 1.00 58.38 85 VAL A N 1
ATOM 703 C CA . VAL A 1 85 ? 11.469 -14.001 -10.190 1.00 58.38 85 VAL A CA 1
ATOM 704 C C . VAL A 1 85 ? 10.214 -14.834 -10.432 1.00 58.38 85 VAL A C 1
ATOM 706 O O . VAL A 1 85 ? 9.480 -14.625 -11.391 1.00 58.38 85 VAL A O 1
ATOM 709 N N . HIS A 1 86 ? 9.921 -15.761 -9.515 1.00 60.19 86 HIS A N 1
ATOM 710 C CA . HIS A 1 86 ? 8.683 -16.543 -9.519 1.00 60.19 86 HIS A CA 1
ATOM 711 C C . HIS A 1 86 ? 7.442 -15.632 -9.653 1.00 60.19 86 HIS A C 1
ATOM 713 O O . HIS A 1 86 ? 7.171 -14.813 -8.771 1.00 60.19 86 HIS A O 1
ATOM 719 N N . HIS A 1 87 ? 6.650 -15.809 -10.712 1.00 67.31 87 HIS A N 1
ATOM 720 C CA . HIS A 1 87 ? 5.523 -14.940 -11.086 1.00 67.31 87 HIS A CA 1
ATOM 721 C C . HIS A 1 87 ? 4.176 -15.359 -10.472 1.00 67.31 87 HIS A C 1
ATOM 723 O O . HIS A 1 87 ? 3.180 -15.525 -11.170 1.00 67.31 87 HIS A O 1
ATOM 729 N N . ASP A 1 88 ? 4.131 -15.525 -9.157 1.00 79.88 88 ASP A N 1
ATOM 730 C CA . ASP A 1 88 ? 2.895 -15.849 -8.435 1.00 79.88 88 ASP A CA 1
ATOM 731 C C . ASP A 1 88 ? 2.810 -15.065 -7.118 1.00 79.88 88 ASP A C 1
ATOM 733 O O . ASP A 1 88 ? 3.800 -14.475 -6.676 1.00 79.88 88 ASP A O 1
ATOM 737 N N . TYR A 1 89 ? 1.637 -15.100 -6.488 1.00 84.75 89 TYR A N 1
ATOM 738 C CA . TYR A 1 89 ? 1.358 -14.434 -5.214 1.00 84.75 89 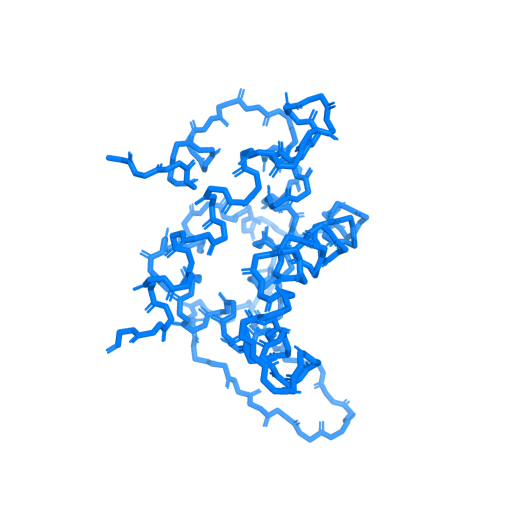TYR A CA 1
ATOM 739 C C . TYR A 1 89 ? 1.511 -15.349 -3.989 1.00 84.75 89 TYR A C 1
ATOM 741 O O . TYR A 1 89 ? 1.170 -14.928 -2.894 1.00 84.75 89 TYR A O 1
ATOM 749 N N . ALA A 1 90 ? 1.990 -16.591 -4.123 1.00 82.94 90 ALA A N 1
ATOM 750 C CA . ALA A 1 90 ? 2.102 -17.509 -2.989 1.00 82.94 90 ALA A CA 1
ATOM 751 C C . ALA A 1 90 ? 3.250 -17.071 -2.062 1.00 82.94 90 ALA A C 1
ATOM 753 O O . ALA A 1 90 ? 4.436 -17.230 -2.376 1.00 82.94 90 ALA A O 1
ATOM 754 N N . TYR A 1 91 ? 2.916 -16.494 -0.904 1.00 78.31 91 TYR A N 1
ATOM 755 C CA . TYR A 1 91 ? 3.906 -15.914 -0.006 1.00 78.31 91 TYR A CA 1
ATOM 756 C C . TYR A 1 91 ? 4.542 -17.001 0.868 1.00 78.31 91 TYR A C 1
ATOM 758 O O . TYR A 1 91 ? 4.006 -17.436 1.887 1.00 78.31 91 TYR A O 1
ATOM 766 N N . ILE A 1 92 ? 5.751 -17.428 0.503 1.00 76.31 92 ILE A N 1
ATOM 767 C CA . ILE A 1 92 ? 6.474 -18.461 1.255 1.00 76.31 92 ILE A CA 1
ATOM 768 C C . ILE A 1 92 ? 7.156 -17.850 2.484 1.00 76.31 92 ILE A C 1
ATOM 770 O O . ILE A 1 92 ? 8.175 -17.163 2.384 1.00 76.31 92 ILE A O 1
ATOM 774 N N . LYS A 1 93 ? 6.649 -18.161 3.679 1.00 63.47 93 LYS A N 1
ATOM 775 C CA . LYS A 1 93 ? 7.292 -17.774 4.941 1.00 63.47 93 LYS A CA 1
ATOM 776 C C . LYS A 1 93 ? 8.621 -18.528 5.102 1.00 63.47 93 LYS A C 1
ATOM 778 O O . LYS A 1 93 ? 8.632 -19.706 5.448 1.00 63.47 93 LYS A O 1
ATOM 783 N N . LYS A 1 94 ? 9.754 -17.872 4.832 1.00 63.00 94 LYS A N 1
ATOM 784 C CA . LYS A 1 94 ? 11.088 -18.463 5.043 1.00 63.00 94 LYS A CA 1
ATOM 785 C C . LYS A 1 94 ? 11.553 -18.311 6.500 1.00 63.00 94 LYS A C 1
ATOM 787 O O . LYS A 1 94 ? 11.098 -17.430 7.226 1.00 63.00 94 LYS A O 1
ATOM 792 N N . GLY A 1 95 ? 12.473 -19.186 6.922 1.00 54.25 95 GLY A N 1
ATOM 793 C CA . GLY A 1 95 ? 13.186 -19.077 8.203 1.00 54.25 95 GLY A CA 1
ATOM 794 C C . GLY A 1 95 ? 14.062 -17.816 8.293 1.00 54.25 95 GLY A C 1
ATOM 795 O O . GLY A 1 95 ? 14.309 -17.165 7.280 1.00 54.25 95 GLY A O 1
ATOM 796 N N . LYS A 1 96 ? 14.549 -17.500 9.505 1.00 49.81 96 LYS A N 1
ATOM 797 C CA . LYS A 1 96 ? 15.093 -16.191 9.948 1.00 49.81 96 LYS A CA 1
ATOM 798 C C . LYS A 1 96 ? 16.110 -15.468 9.031 1.00 49.81 96 LYS A C 1
ATOM 800 O O . LYS A 1 96 ? 16.268 -14.268 9.203 1.00 49.81 96 LYS A O 1
ATOM 805 N N . ASN A 1 97 ? 16.740 -16.130 8.054 1.00 51.47 97 ASN A N 1
ATOM 806 C CA . ASN A 1 97 ? 17.865 -15.584 7.274 1.00 51.47 97 ASN A CA 1
ATOM 807 C C . ASN A 1 97 ? 17.682 -15.611 5.740 1.00 51.47 97 ASN A C 1
ATOM 809 O O . ASN A 1 97 ? 18.669 -15.544 5.011 1.00 51.47 97 ASN A O 1
ATOM 813 N N . LYS A 1 98 ? 16.457 -15.737 5.206 1.00 60.06 98 LYS A N 1
ATOM 814 C CA . LYS A 1 98 ? 16.232 -15.677 3.746 1.00 60.06 98 LYS A CA 1
ATOM 815 C C . LYS A 1 98 ? 15.140 -14.672 3.387 1.00 60.06 98 LYS A C 1
ATOM 817 O O . LYS A 1 98 ? 14.015 -14.800 3.860 1.00 60.06 98 LYS A O 1
ATOM 822 N N . SER A 1 99 ? 15.458 -13.729 2.496 1.00 62.72 99 SER A N 1
ATOM 823 C CA . SER A 1 99 ? 14.460 -12.831 1.904 1.00 62.72 99 SER A CA 1
ATOM 824 C C . SER A 1 99 ? 13.399 -13.644 1.151 1.00 62.72 99 SER A C 1
ATOM 826 O O . SER A 1 99 ? 13.718 -14.623 0.456 1.00 62.72 99 SER A O 1
ATOM 828 N N . ASN A 1 100 ? 12.127 -13.275 1.325 1.00 72.94 100 ASN A N 1
ATOM 829 C CA . ASN A 1 100 ? 11.042 -13.868 0.556 1.00 72.94 100 ASN A CA 1
ATOM 830 C C . ASN A 1 100 ? 11.138 -13.349 -0.891 1.00 72.94 100 ASN A C 1
ATOM 832 O O . ASN A 1 100 ? 11.117 -12.132 -1.083 1.00 72.94 100 ASN A O 1
ATOM 836 N N . PRO A 1 101 ? 11.211 -14.233 -1.907 1.00 71.88 101 PRO A N 1
ATOM 837 C CA . PRO A 1 101 ? 11.289 -13.818 -3.306 1.00 71.88 101 PRO A CA 1
ATOM 838 C C . PRO A 1 101 ? 10.090 -12.978 -3.760 1.00 71.88 101 PRO A C 1
ATOM 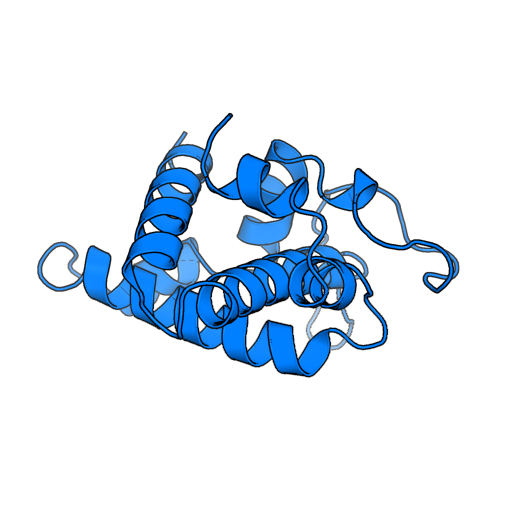840 O O . PRO A 1 101 ? 10.190 -12.327 -4.784 1.00 71.88 101 PRO A O 1
ATOM 843 N N . LYS A 1 102 ? 8.974 -12.964 -3.017 1.00 82.00 102 LYS A N 1
ATOM 844 C CA . LYS A 1 102 ? 7.754 -12.200 -3.327 1.00 82.00 102 LYS A CA 1
ATOM 845 C C . LYS A 1 102 ? 7.700 -10.816 -2.683 1.00 82.00 102 LYS A C 1
ATOM 847 O O . LYS A 1 102 ? 6.770 -10.061 -2.946 1.00 82.00 102 LYS A O 1
ATOM 852 N N . LYS A 1 103 ? 8.686 -10.460 -1.849 1.00 87.56 103 LYS A N 1
ATOM 853 C CA . LYS A 1 103 ? 8.695 -9.190 -1.104 1.00 87.56 103 LYS A CA 1
ATOM 854 C C . LYS A 1 103 ? 8.598 -7.961 -2.015 1.00 87.56 103 LYS A C 1
ATOM 856 O O . LYS A 1 103 ? 7.975 -6.980 -1.634 1.00 87.56 103 LYS A O 1
ATOM 861 N N . TYR A 1 104 ? 9.138 -8.035 -3.230 1.00 90.06 104 TYR A N 1
ATOM 862 C CA . TYR A 1 104 ? 9.072 -6.939 -4.202 1.00 90.06 104 TYR A CA 1
ATOM 863 C C . TYR A 1 104 ? 7.632 -6.532 -4.570 1.00 90.06 104 TYR A C 1
ATOM 865 O O . TYR A 1 104 ? 7.410 -5.370 -4.895 1.00 90.06 104 TYR A O 1
ATOM 873 N N . ILE A 1 105 ? 6.651 -7.444 -4.483 1.00 93.56 105 ILE A N 1
ATOM 874 C CA . ILE A 1 105 ? 5.231 -7.129 -4.718 1.00 93.56 105 ILE A CA 1
ATOM 875 C C . ILE A 1 105 ? 4.704 -6.242 -3.586 1.00 93.56 105 ILE A C 1
ATOM 877 O O . ILE A 1 105 ? 4.097 -5.209 -3.854 1.00 93.56 105 ILE A O 1
ATOM 881 N N . ALA A 1 106 ? 4.979 -6.610 -2.329 1.00 95.44 106 ALA A N 1
ATOM 882 C CA . ALA A 1 106 ? 4.628 -5.791 -1.169 1.00 95.44 106 ALA A CA 1
ATOM 883 C C . ALA A 1 106 ? 5.305 -4.415 -1.250 1.00 95.44 106 ALA A C 1
ATOM 885 O O . ALA A 1 106 ? 4.630 -3.398 -1.142 1.00 95.44 106 ALA A O 1
ATOM 886 N N . THR A 1 107 ? 6.602 -4.385 -1.573 1.00 95.69 107 THR A N 1
ATOM 887 C CA . THR A 1 107 ? 7.362 -3.141 -1.767 1.00 95.69 107 THR A CA 1
ATOM 888 C C . THR A 1 107 ? 6.778 -2.261 -2.874 1.00 95.69 107 THR A C 1
ATOM 890 O O . THR A 1 107 ? 6.723 -1.045 -2.715 1.00 95.69 107 THR A O 1
ATOM 893 N N . ALA A 1 108 ? 6.296 -2.838 -3.980 1.00 96.62 108 ALA A N 1
ATOM 894 C CA . ALA A 1 108 ? 5.620 -2.075 -5.029 1.00 96.62 108 ALA A CA 1
ATOM 895 C C . ALA A 1 108 ? 4.285 -1.482 -4.545 1.00 96.62 108 ALA A C 1
ATOM 897 O O . ALA A 1 108 ? 3.991 -0.327 -4.841 1.00 96.62 108 ALA A O 1
ATOM 898 N N . ILE A 1 109 ? 3.494 -2.230 -3.770 1.00 98.19 109 ILE A N 1
ATOM 899 C CA . ILE A 1 109 ? 2.230 -1.740 -3.193 1.00 98.19 109 ILE A CA 1
ATOM 900 C C . ILE A 1 109 ? 2.484 -0.609 -2.194 1.00 98.19 109 ILE A C 1
ATOM 902 O O . ILE A 1 109 ? 1.817 0.421 -2.259 1.00 98.19 109 ILE A O 1
ATOM 906 N N . GLU A 1 110 ? 3.471 -0.763 -1.311 1.00 98.56 110 GLU A N 1
ATOM 907 C CA . GLU A 1 110 ? 3.912 0.309 -0.416 1.00 98.56 110 GLU A CA 1
ATOM 908 C C . GLU A 1 110 ? 4.326 1.535 -1.237 1.00 98.56 110 GLU A C 1
ATOM 910 O O . GLU A 1 110 ? 3.812 2.630 -1.023 1.00 98.56 110 GLU A O 1
ATOM 915 N N . ALA A 1 111 ? 5.173 1.359 -2.253 1.00 98.50 111 ALA A N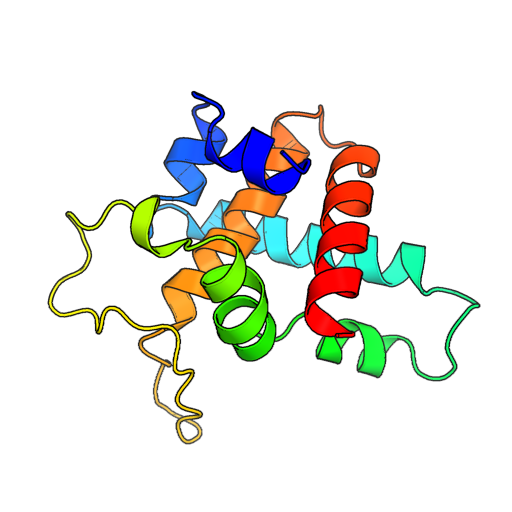 1
ATOM 916 C CA . ALA A 1 111 ? 5.603 2.466 -3.097 1.00 98.50 111 ALA A CA 1
ATOM 917 C C . ALA A 1 111 ? 4.433 3.145 -3.828 1.00 98.50 111 ALA A C 1
ATOM 919 O O . ALA A 1 111 ? 4.434 4.365 -3.969 1.00 98.50 111 ALA A O 1
ATOM 920 N N . LEU A 1 112 ? 3.403 2.403 -4.241 1.00 98.50 112 LEU A N 1
ATOM 921 C CA . LEU A 1 112 ? 2.192 2.986 -4.824 1.00 98.50 112 LEU A CA 1
ATOM 922 C C . LEU A 1 112 ? 1.444 3.858 -3.810 1.00 98.50 112 LEU A C 1
ATOM 924 O O . LEU A 1 112 ? 1.007 4.948 -4.165 1.00 98.50 112 LEU A O 1
ATOM 928 N N . LEU A 1 113 ? 1.345 3.449 -2.543 1.00 98.62 113 LEU A N 1
ATOM 929 C CA . LEU A 1 113 ? 0.769 4.297 -1.490 1.00 98.62 113 LEU A CA 1
ATOM 930 C C . LEU A 1 113 ? 1.600 5.569 -1.268 1.00 98.62 113 LEU A C 1
ATOM 932 O O . LEU A 1 113 ? 1.036 6.653 -1.111 1.00 98.62 113 LEU A O 1
ATOM 936 N N . GLY A 1 114 ? 2.931 5.459 -1.328 1.00 98.56 114 GLY A N 1
ATOM 937 C CA . GLY A 1 114 ? 3.835 6.610 -1.307 1.00 98.56 114 GLY A CA 1
ATOM 938 C C . GLY A 1 114 ? 3.619 7.545 -2.503 1.00 98.56 114 GLY A C 1
ATOM 939 O O . GLY A 1 114 ? 3.548 8.760 -2.329 1.00 98.56 114 GLY A O 1
ATOM 940 N N . ALA A 1 115 ? 3.446 6.995 -3.709 1.00 98.56 115 ALA A N 1
ATOM 941 C CA . ALA A 1 115 ? 3.134 7.770 -4.910 1.00 98.56 115 ALA A CA 1
ATOM 942 C C . ALA A 1 115 ? 1.806 8.516 -4.764 1.00 98.56 115 ALA A C 1
ATOM 944 O O . ALA A 1 115 ? 1.743 9.711 -5.032 1.00 98.56 115 ALA A O 1
ATOM 945 N N . ILE A 1 116 ? 0.759 7.828 -4.304 1.00 98.56 116 ILE A N 1
ATOM 946 C CA . ILE A 1 116 ? -0.569 8.410 -4.077 1.00 98.56 116 ILE A CA 1
ATOM 947 C C . ILE A 1 116 ? -0.475 9.572 -3.092 1.00 98.56 116 ILE A C 1
ATOM 949 O O . ILE A 1 116 ? -1.031 10.637 -3.342 1.00 98.56 116 ILE A O 1
ATOM 953 N N . TYR A 1 117 ? 0.267 9.411 -2.000 1.00 98.69 117 TYR A N 1
ATOM 954 C CA . TYR A 1 117 ? 0.494 10.491 -1.047 1.00 98.69 117 TYR A CA 1
ATOM 955 C C . TYR A 1 117 ? 1.145 11.722 -1.704 1.00 98.69 117 TYR A C 1
ATOM 957 O O . TYR A 1 117 ? 0.661 12.839 -1.531 1.00 98.69 117 TYR A O 1
ATOM 965 N N . LEU A 1 118 ? 2.194 11.530 -2.512 1.00 98.38 118 LEU A N 1
ATOM 966 C CA . LEU A 1 118 ? 2.889 12.630 -3.194 1.00 98.38 118 LEU A CA 1
ATOM 967 C C . LEU A 1 118 ? 2.031 13.308 -4.270 1.00 98.38 118 LEU A C 1
ATOM 969 O O . LEU A 1 118 ? 1.995 14.535 -4.328 1.00 98.38 118 LEU A O 1
ATOM 973 N N . ILE A 1 119 ? 1.303 12.531 -5.078 1.00 98.12 119 ILE A N 1
ATOM 974 C CA . ILE A 1 119 ? 0.410 13.042 -6.133 1.00 98.12 119 ILE A CA 1
ATOM 975 C C . ILE A 1 119 ? -0.669 13.955 -5.546 1.00 98.12 119 ILE A C 1
ATOM 977 O O . ILE A 1 119 ? -1.059 14.937 -6.172 1.00 98.12 119 ILE A O 1
ATOM 981 N N . ASN A 1 120 ? -1.137 13.654 -4.335 1.00 97.38 120 ASN A N 1
ATOM 982 C CA . ASN A 1 120 ? -2.212 14.391 -3.680 1.00 97.38 120 ASN A CA 1
ATOM 983 C C . ASN A 1 120 ? -1.690 15.397 -2.649 1.00 97.38 120 ASN A C 1
ATOM 985 O O . ASN A 1 120 ? -2.275 15.548 -1.575 1.00 97.38 120 ASN A O 1
ATOM 989 N N . ASN A 1 121 ? -0.586 16.082 -2.966 1.00 96.88 121 ASN A N 1
ATOM 990 C CA . ASN A 1 121 ? -0.014 17.154 -2.146 1.00 96.88 121 ASN A CA 1
ATOM 991 C C . ASN A 1 121 ? 0.230 16.743 -0.687 1.00 96.88 121 ASN A C 1
ATOM 993 O O . ASN A 1 121 ? 0.032 17.545 0.223 1.00 96.88 121 ASN A O 1
ATOM 997 N N . GLN A 1 122 ? 0.632 15.490 -0.459 1.00 96.81 122 GLN A N 1
ATOM 998 C CA . GLN A 1 122 ? 0.971 14.980 0.871 1.00 96.81 122 GLN A CA 1
ATOM 999 C C . GLN A 1 122 ? -0.217 15.014 1.853 1.00 96.81 122 GLN A C 1
ATOM 1001 O O . GLN A 1 122 ? -0.050 15.130 3.071 1.00 96.81 122 GLN A O 1
ATOM 1006 N N . THR A 1 123 ? -1.435 14.875 1.324 1.00 96.25 123 THR A N 1
ATOM 1007 C CA . THR A 1 123 ? -2.663 14.732 2.114 1.00 96.25 123 THR A CA 1
ATOM 1008 C C . THR A 1 123 ? -3.007 13.258 2.342 1.00 96.25 123 THR A C 1
ATOM 1010 O O . THR A 1 123 ? -2.720 12.385 1.522 1.00 96.25 123 THR A O 1
ATOM 1013 N N . MET A 1 124 ? -3.633 12.959 3.484 1.00 97.75 124 MET A N 1
ATOM 1014 C CA . MET A 1 124 ? -3.964 11.580 3.865 1.00 97.75 124 MET A CA 1
ATOM 1015 C C . MET A 1 124 ? -5.309 11.087 3.320 1.00 97.75 124 MET A C 1
ATOM 1017 O O . MET A 1 124 ? -5.595 9.897 3.440 1.00 97.75 124 MET A O 1
ATOM 1021 N N . ASP A 1 125 ? -6.139 11.956 2.745 1.00 96.62 125 ASP A N 1
ATOM 1022 C CA . ASP A 1 125 ? -7.527 11.625 2.397 1.00 96.62 125 ASP A CA 1
ATOM 1023 C C . ASP A 1 125 ? -7.610 10.525 1.334 1.00 96.62 125 ASP A C 1
ATOM 1025 O O . ASP A 1 125 ? -8.329 9.535 1.501 1.00 96.62 125 ASP A O 1
ATOM 1029 N N . GLU A 1 126 ? -6.800 10.641 0.281 1.00 96.94 126 GLU A N 1
ATOM 1030 C CA . GLU A 1 126 ? -6.738 9.639 -0.786 1.00 96.94 126 GLU A CA 1
ATOM 1031 C C . GLU A 1 126 ? -6.124 8.322 -0.306 1.00 96.94 126 GLU A C 1
ATOM 1033 O O . GLU A 1 126 ? -6.661 7.246 -0.584 1.00 96.94 126 GLU A O 1
ATOM 1038 N N . VAL A 1 127 ? -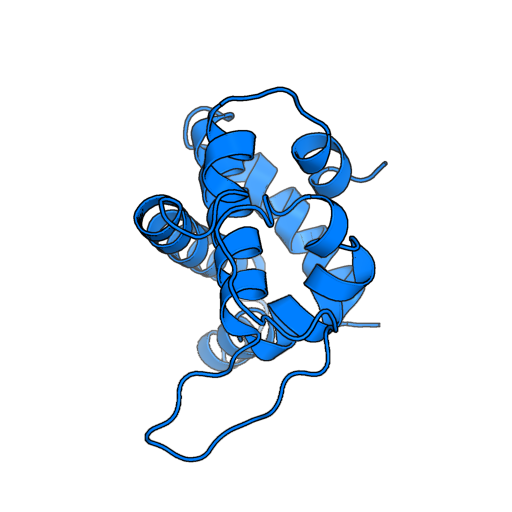5.065 8.393 0.507 1.00 98.12 127 VAL A N 1
ATOM 1039 C CA . VAL A 1 127 ? -4.444 7.207 1.114 1.00 98.12 127 VAL A CA 1
ATOM 1040 C C . VAL A 1 127 ? -5.461 6.468 1.986 1.00 98.12 127 VAL A C 1
ATOM 1042 O O . VAL A 1 127 ? -5.660 5.268 1.817 1.00 98.12 127 VAL A O 1
ATOM 1045 N N . LYS A 1 128 ? -6.172 7.166 2.879 1.00 98.19 128 LYS A N 1
ATOM 1046 C CA . LYS A 1 128 ? -7.197 6.565 3.749 1.00 98.19 128 LYS A CA 1
ATOM 1047 C C . LYS A 1 128 ? -8.324 5.921 2.952 1.00 98.19 128 LYS A C 1
ATOM 1049 O O . LYS A 1 128 ? -8.778 4.840 3.325 1.00 98.19 128 LYS A O 1
ATOM 1054 N N . ALA A 1 129 ? -8.768 6.549 1.865 1.00 97.19 129 ALA A N 1
ATOM 1055 C CA . ALA A 1 129 ? -9.806 5.986 1.010 1.00 97.19 129 ALA A CA 1
ATOM 1056 C C . ALA A 1 129 ? -9.352 4.667 0.355 1.00 97.19 129 ALA A C 1
ATOM 1058 O O . ALA A 1 129 ? -10.106 3.693 0.348 1.00 97.19 129 ALA A O 1
ATOM 1059 N N . VAL A 1 130 ? -8.097 4.599 -0.104 1.00 98.12 130 VAL A N 1
ATOM 1060 C CA . VAL A 1 130 ? -7.480 3.355 -0.592 1.00 98.12 130 VAL A CA 1
ATOM 1061 C C . VAL A 1 130 ? -7.377 2.308 0.521 1.00 98.12 130 VAL A C 1
ATOM 1063 O O . VAL A 1 130 ? -7.802 1.169 0.327 1.00 98.12 130 VAL A O 1
ATOM 1066 N N . ILE A 1 131 ? -6.901 2.678 1.714 1.00 97.94 131 ILE A N 1
ATOM 1067 C CA . ILE A 1 131 ? -6.770 1.740 2.841 1.00 97.94 131 ILE A CA 1
ATOM 1068 C C . ILE A 1 131 ? -8.131 1.197 3.294 1.00 97.94 131 ILE A C 1
ATOM 1070 O O . ILE A 1 131 ? -8.244 0.018 3.630 1.00 97.94 131 ILE A O 1
ATOM 1074 N N . LEU A 1 132 ? -9.194 2.002 3.253 1.00 97.19 132 LEU A N 1
ATOM 1075 C CA . LEU A 1 132 ? -10.554 1.523 3.510 1.00 97.19 132 LEU A CA 1
ATOM 1076 C C . LEU A 1 132 ? -10.996 0.461 2.495 1.00 97.19 132 LEU A C 1
ATOM 1078 O O . LEU A 1 132 ? -11.678 -0.491 2.875 1.00 97.19 132 LEU A O 1
ATOM 1082 N N . HIS A 1 133 ? -10.610 0.588 1.223 1.00 96.75 133 HIS A N 1
ATOM 1083 C CA . HIS A 1 133 ? -10.847 -0.460 0.230 1.00 96.75 133 HIS A CA 1
ATOM 1084 C C . HIS A 1 133 ? -9.988 -1.700 0.480 1.00 96.75 133 HIS A C 1
ATOM 1086 O O . HIS A 1 133 ? -10.523 -2.805 0.419 1.00 96.75 133 HIS A O 1
ATOM 1092 N N . PHE A 1 134 ? -8.715 -1.543 0.854 1.00 97.69 134 PHE A N 1
ATOM 1093 C CA . PHE A 1 134 ? -7.853 -2.675 1.218 1.00 97.69 134 PHE A CA 1
ATOM 1094 C C . PHE A 1 134 ? -8.436 -3.476 2.379 1.00 97.69 134 PHE A C 1
ATOM 1096 O O . PHE A 1 134 ? -8.538 -4.694 2.282 1.00 97.69 134 PHE A O 1
ATOM 1103 N N . LYS A 1 135 ? -8.917 -2.806 3.435 1.00 96.81 135 LYS A N 1
ATOM 1104 C CA . LYS A 1 135 ? -9.596 -3.476 4.554 1.00 96.81 135 LYS A CA 1
ATOM 1105 C C . LYS A 1 135 ? -10.781 -4.317 4.076 1.00 96.81 135 LYS A C 1
ATOM 1107 O O . LYS A 1 135 ? -10.870 -5.479 4.432 1.00 96.81 135 LYS A O 1
ATOM 1112 N N . LYS A 1 136 ? -11.628 -3.786 3.185 1.00 96.12 136 LYS A N 1
ATOM 1113 C CA . LYS A 1 136 ? -12.751 -4.544 2.597 1.00 96.12 136 LYS A CA 1
ATOM 1114 C C . LYS A 1 136 ? -12.317 -5.747 1.755 1.00 96.12 136 LYS A C 1
ATOM 1116 O O . LYS A 1 136 ? -13.149 -6.608 1.508 1.00 96.12 136 LYS A O 1
ATOM 1121 N N . ILE A 1 137 ? -11.095 -5.769 1.229 1.00 96.69 137 ILE A N 1
ATOM 1122 C CA . ILE A 1 137 ? -10.553 -6.917 0.488 1.00 96.69 137 ILE A CA 1
ATOM 1123 C C . ILE A 1 137 ? -10.029 -7.964 1.471 1.00 96.69 137 ILE A C 1
ATOM 1125 O O . ILE A 1 137 ? -10.318 -9.137 1.295 1.00 96.69 137 ILE A O 1
ATOM 1129 N N . ILE A 1 138 ? -9.305 -7.522 2.501 1.00 96.88 138 ILE A N 1
ATOM 1130 C CA . ILE A 1 138 ? -8.649 -8.379 3.500 1.00 96.88 138 ILE A CA 1
ATOM 1131 C C . ILE A 1 138 ? -9.660 -8.997 4.480 1.00 96.88 138 ILE A C 1
ATOM 1133 O O . ILE A 1 138 ? -9.469 -10.117 4.935 1.00 96.88 138 ILE A O 1
ATOM 1137 N N . ASP A 1 139 ? -10.733 -8.278 4.816 1.00 95.06 139 ASP A N 1
ATOM 1138 C CA . ASP A 1 139 ? -11.754 -8.726 5.773 1.00 95.06 139 ASP A CA 1
ATOM 1139 C C . ASP A 1 139 ? -12.800 -9.689 5.145 1.00 95.06 139 ASP A C 1
ATOM 1141 O O . ASP A 1 139 ? -13.736 -10.089 5.839 1.00 95.06 139 ASP A O 1
ATOM 1145 N N . LYS A 1 140 ? -12.696 -10.015 3.845 1.00 84.19 140 LYS A N 1
ATOM 1146 C CA . LYS A 1 140 ? -13.597 -10.943 3.125 1.00 84.19 140 LYS A CA 1
ATOM 1147 C C . LYS A 1 140 ? -13.179 -12.397 3.295 1.00 84.19 140 LYS A C 1
ATOM 1149 O O . LYS A 1 140 ? -14.102 -13.232 3.406 1.00 84.19 140 LYS A O 1
#

Radius of gyration: 14.47 Å; chains: 1; bounding box: 32×36×39 Å

Organism: NCBI:txid264636